Protein AF-A0A435GAA8-F1 (afdb_monomer)

Secondary structure (DSSP, 8-state):
---SS-HHHHHHHHHHHHHHHHHTTS-HHHIIIIIHHTT-HHHHHHHHHHHHHHHHHHHIIIIII--

Sequence (67 aa):
FNVPVPTLALVVGGFLVGVGVHFGGGCPSGHGICGIARLSPRSFVAVATFMATAFVTVFVTRHVIGG

Mean predicted aligned error: 5.31 Å

Foldseek 3Di:
DPPVDDVVCVVVVVVVQVVVQVVLVHDLVCLPPVVVVVVPVSSVVSNVVVVVVVVVVCCCVVPVVVD

Solvent-accessible surface area (backbone atoms only — not comparable to full-atom values): 3836 Å² total; per-residue (Å²): 132,90,64,98,60,60,69,65,58,54,54,52,51,50,50,54,51,53,54,50,30,60,78,66,76,46,52,65,65,52,30,44,60,61,25,44,74,66,70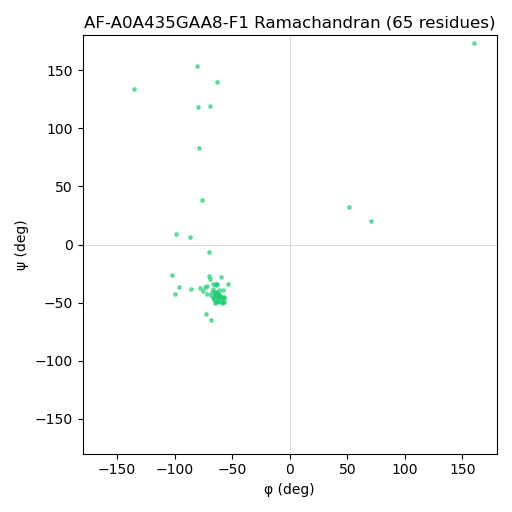,36,66,71,25,47,52,55,39,52,52,52,50,51,52,49,51,52,50,51,46,44,52,52,61,68,70,63,95

pLDDT: mean 86.84, std 8.48, range [51.69, 95.44]

Structure (mmCIF, N/CA/C/O backbone):
data_AF-A0A435GAA8-F1
#
_entry.id   AF-A0A435GAA8-F1
#
loop_
_atom_site.group_PDB
_atom_site.id
_atom_site.type_symbol
_atom_site.label_atom_id
_atom_site.label_alt_id
_atom_site.label_comp_id
_atom_site.label_asym_id
_atom_site.label_entity_id
_atom_site.label_seq_id
_atom_site.pdbx_PDB_ins_code
_atom_site.Cartn_x
_atom_site.Cartn_y
_atom_site.Cartn_z
_atom_site.occupancy
_atom_site.B_iso_or_equiv
_atom_site.auth_seq_id
_atom_site.auth_comp_id
_atom_site.auth_asym_id
_atom_site.auth_atom_id
_atom_site.pdbx_PDB_model_num
ATOM 1 N N . PHE A 1 1 ? 5.273 12.731 -23.265 1.00 53.41 1 PHE A N 1
ATOM 2 C CA . PHE A 1 1 ? 5.662 12.049 -22.016 1.00 53.41 1 PHE A CA 1
ATOM 3 C C . PHE A 1 1 ? 6.029 10.608 -22.336 1.00 53.41 1 PHE A C 1
ATOM 5 O O . PHE A 1 1 ? 5.138 9.779 -22.453 1.00 53.41 1 PHE A O 1
ATOM 12 N N . ASN A 1 2 ? 7.313 10.310 -22.554 1.00 61.34 2 ASN A N 1
ATOM 13 C CA . ASN A 1 2 ? 7.763 8.925 -22.706 1.00 61.34 2 ASN A CA 1
ATOM 14 C C . ASN A 1 2 ? 7.864 8.309 -21.308 1.00 61.34 2 ASN A C 1
ATOM 16 O O . ASN A 1 2 ? 8.918 8.358 -20.679 1.00 61.34 2 ASN A O 1
ATOM 20 N N . VAL A 1 3 ? 6.737 7.829 -20.783 1.00 71.69 3 VAL A N 1
ATOM 21 C CA . VAL A 1 3 ? 6.744 7.010 -19.572 1.00 71.69 3 VAL A CA 1
ATOM 22 C C . VAL A 1 3 ? 7.383 5.669 -19.944 1.00 71.69 3 VAL A C 1
ATOM 24 O O . VAL A 1 3 ? 6.861 4.993 -20.828 1.00 71.69 3 VAL A O 1
ATOM 27 N N . PRO A 1 4 ? 8.513 5.274 -19.332 1.00 78.88 4 PRO A N 1
ATOM 28 C CA . PRO A 1 4 ? 9.218 4.030 -19.651 1.00 78.88 4 PRO A CA 1
ATOM 29 C C . PRO A 1 4 ? 8.494 2.804 -19.060 1.00 78.88 4 PRO A C 1
ATOM 31 O O . PRO A 1 4 ? 9.116 1.889 -18.533 1.00 78.88 4 PRO A O 1
ATOM 34 N N . VAL A 1 5 ? 7.161 2.814 -19.094 1.00 80.06 5 VAL A N 1
ATOM 35 C CA . VAL A 1 5 ? 6.273 1.742 -18.651 1.00 80.06 5 VAL A CA 1
ATOM 36 C C . VAL A 1 5 ? 5.187 1.548 -19.710 1.00 80.06 5 VAL A C 1
ATOM 38 O O . VAL A 1 5 ? 4.625 2.535 -20.192 1.00 80.06 5 VAL A O 1
ATOM 41 N N . PRO A 1 6 ? 4.882 0.300 -20.106 1.00 89.38 6 PRO A N 1
ATOM 42 C CA . PRO A 1 6 ? 3.912 0.047 -21.162 1.00 89.38 6 PRO A CA 1
ATOM 43 C C . PRO A 1 6 ? 2.528 0.546 -20.739 1.00 89.38 6 PRO A C 1
ATOM 45 O O . PRO A 1 6 ? 2.105 0.339 -19.601 1.00 89.38 6 PRO A O 1
ATOM 48 N N . THR A 1 7 ? 1.787 1.158 -21.666 1.00 89.62 7 THR A N 1
ATOM 49 C CA . THR A 1 7 ? 0.429 1.676 -21.412 1.00 89.62 7 THR A CA 1
ATOM 50 C C . THR A 1 7 ? -0.493 0.604 -20.834 1.00 89.62 7 THR A C 1
ATOM 52 O O . THR A 1 7 ? -1.303 0.892 -19.959 1.00 89.62 7 THR A O 1
ATOM 55 N N . LEU A 1 8 ? -0.310 -0.652 -21.251 1.00 89.75 8 LEU A N 1
ATOM 56 C CA . LEU A 1 8 ? -1.023 -1.797 -20.694 1.00 89.75 8 LEU A CA 1
ATOM 57 C C . LEU A 1 8 ? -0.818 -1.928 -19.173 1.00 89.75 8 LEU A C 1
ATOM 59 O O . LEU A 1 8 ? -1.788 -2.111 -18.446 1.00 89.75 8 LEU A O 1
ATOM 63 N N . ALA A 1 9 ? 0.413 -1.782 -18.674 1.00 88.75 9 ALA A N 1
ATOM 64 C CA . ALA A 1 9 ? 0.697 -1.872 -17.241 1.00 88.75 9 ALA A CA 1
ATOM 65 C C . ALA A 1 9 ? 0.066 -0.714 -16.455 1.00 88.75 9 ALA A C 1
ATOM 67 O O . ALA A 1 9 ? -0.395 -0.918 -15.335 1.00 88.75 9 ALA A O 1
ATOM 68 N N . LEU A 1 10 ? -0.012 0.481 -17.048 1.00 90.62 10 LEU A N 1
ATOM 69 C CA . LEU A 1 10 ? -0.702 1.624 -16.443 1.00 90.62 10 LEU A CA 1
ATOM 70 C C . LEU A 1 10 ? -2.213 1.389 -16.341 1.00 90.62 10 LEU A C 1
ATOM 72 O O . LEU A 1 10 ? -2.795 1.632 -15.286 1.00 90.62 10 LEU A O 1
ATOM 76 N N . VAL A 1 11 ? -2.839 0.890 -17.410 1.00 94.00 11 VAL A N 1
ATOM 77 C CA . VAL A 1 11 ? -4.281 0.598 -17.430 1.00 94.00 11 VAL A CA 1
ATOM 78 C C . VAL A 1 11 ? -4.617 -0.513 -16.438 1.00 94.00 11 VAL A C 1
ATOM 80 O O . VAL A 1 11 ? -5.516 -0.351 -15.616 1.00 94.00 11 VAL A O 1
ATOM 83 N N . VAL A 1 12 ? -3.868 -1.617 -16.467 1.00 94.56 12 VAL A N 1
ATOM 84 C CA . VAL A 1 12 ? -4.090 -2.759 -15.570 1.00 94.56 12 VAL A CA 1
ATOM 85 C C . VAL A 1 12 ? -3.808 -2.375 -14.118 1.00 94.56 12 VAL A C 1
ATOM 87 O O . VAL A 1 12 ? -4.638 -2.632 -13.251 1.00 94.56 12 VAL A O 1
ATOM 90 N N . GLY A 1 13 ? -2.684 -1.709 -13.842 1.00 91.94 13 GLY A N 1
ATOM 91 C CA . GLY A 1 13 ? -2.336 -1.256 -12.496 1.00 91.94 13 GLY A CA 1
ATOM 92 C C . GLY A 1 13 ? -3.357 -0.265 -11.935 1.00 91.94 13 GLY A C 1
ATOM 93 O O . GLY A 1 13 ? -3.810 -0.421 -10.803 1.00 91.94 13 GLY A O 1
ATOM 94 N N . GLY A 1 14 ? -3.784 0.710 -12.742 1.00 92.00 14 GLY A N 1
ATOM 95 C CA . GLY A 1 14 ? -4.818 1.671 -12.363 1.00 92.00 14 GLY A CA 1
ATOM 96 C C . GLY A 1 14 ? -6.165 1.007 -12.078 1.00 92.00 14 GLY A C 1
ATOM 97 O O . GLY A 1 14 ? -6.800 1.325 -11.074 1.00 92.00 14 GLY A O 1
ATOM 98 N N . PHE A 1 15 ? -6.574 0.042 -12.906 1.00 95.06 15 PHE A N 1
ATOM 99 C CA . PHE A 1 15 ? -7.804 -0.720 -12.693 1.00 95.06 15 PHE A CA 1
ATOM 100 C C . PHE A 1 15 ? -7.751 -1.548 -11.402 1.00 95.06 15 PHE A C 1
ATOM 102 O O . PHE A 1 15 ? -8.662 -1.457 -10.582 1.00 95.06 15 PHE A O 1
ATOM 109 N N . LEU A 1 16 ? -6.666 -2.297 -11.179 1.00 93.50 16 LEU A N 1
ATOM 110 C CA . LEU A 1 16 ? -6.472 -3.108 -9.972 1.00 93.50 16 LEU A CA 1
ATOM 111 C C . LEU A 1 16 ? -6.513 -2.254 -8.699 1.00 93.50 16 LEU A C 1
ATOM 113 O O . LEU A 1 16 ? -7.202 -2.602 -7.740 1.00 93.50 16 LEU A O 1
ATOM 117 N N . VAL A 1 17 ? -5.819 -1.111 -8.697 1.00 91.88 17 VAL A N 1
ATOM 118 C CA . VAL A 1 17 ? -5.841 -0.174 -7.565 1.00 91.88 17 VAL A CA 1
ATOM 119 C C . VAL A 1 17 ? -7.237 0.415 -7.377 1.00 91.88 17 VAL A C 1
ATOM 121 O O . VAL A 1 17 ? -7.716 0.467 -6.248 1.00 91.88 17 VAL A O 1
ATOM 124 N N . GLY A 1 18 ? -7.907 0.813 -8.463 1.00 91.94 18 GLY A N 1
ATOM 125 C CA . GLY A 1 18 ? -9.271 1.347 -8.443 1.00 91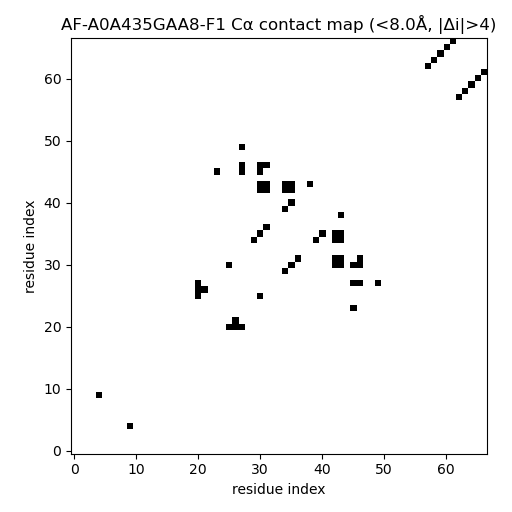.94 18 GLY A CA 1
ATOM 126 C C . GLY A 1 18 ? -10.278 0.383 -7.810 1.00 91.94 18 GLY A C 1
ATOM 127 O O . GLY A 1 18 ? -11.049 0.765 -6.931 1.00 91.94 18 GLY A O 1
ATOM 128 N N . VAL A 1 19 ? -10.220 -0.891 -8.195 1.00 93.88 19 VAL A N 1
ATOM 129 C CA . VAL A 1 19 ? -11.040 -1.952 -7.598 1.00 93.88 19 VAL A CA 1
ATOM 130 C C . VAL A 1 19 ? -10.677 -2.157 -6.121 1.00 93.88 19 VAL A C 1
ATOM 132 O O . VAL A 1 19 ? -11.563 -2.236 -5.269 1.00 93.88 19 VAL A O 1
ATOM 135 N N . GLY A 1 20 ? -9.384 -2.168 -5.789 1.00 89.88 20 GLY A N 1
ATOM 136 C CA . GLY A 1 20 ? -8.905 -2.314 -4.414 1.00 89.88 20 GLY A CA 1
ATOM 137 C C . GLY A 1 20 ? -9.392 -1.210 -3.470 1.00 89.88 20 GLY A C 1
ATOM 138 O O . GLY A 1 20 ? -9.867 -1.508 -2.375 1.00 89.88 20 GLY A O 1
ATOM 139 N N . VAL A 1 21 ? -9.339 0.062 -3.884 1.00 90.81 21 VAL A N 1
ATOM 140 C CA . VAL A 1 21 ? -9.814 1.187 -3.050 1.00 90.81 21 VAL A CA 1
ATOM 141 C C . VAL A 1 21 ? -11.331 1.189 -2.877 1.00 90.81 21 VAL A C 1
ATOM 143 O O . VAL A 1 21 ? -11.825 1.614 -1.831 1.00 90.81 21 VAL A O 1
ATOM 146 N N . HIS A 1 22 ? -12.072 0.680 -3.866 1.00 91.12 22 HIS A N 1
ATOM 147 C CA . HIS A 1 22 ? -13.520 0.537 -3.765 1.00 91.12 22 HIS A CA 1
ATOM 148 C C . HIS A 1 22 ? -13.897 -0.468 -2.669 1.00 91.12 22 HIS A C 1
ATOM 150 O O . HIS A 1 22 ? -14.655 -0.133 -1.759 1.00 91.12 22 HIS A O 1
ATOM 156 N N . PHE A 1 23 ? -13.296 -1.663 -2.684 1.00 88.62 23 PHE A N 1
ATOM 157 C CA . PHE A 1 23 ? -13.523 -2.670 -1.640 1.00 88.62 23 PHE A CA 1
ATOM 158 C C . PHE A 1 23 ? -12.910 -2.292 -0.284 1.00 88.62 23 PHE A C 1
ATOM 160 O O . PHE A 1 23 ? -13.430 -2.682 0.760 1.00 88.62 23 PHE A O 1
ATOM 167 N N . GLY A 1 24 ? -11.841 -1.492 -0.279 1.00 83.31 24 GLY A N 1
ATOM 168 C CA . GLY A 1 24 ? -11.220 -0.954 0.934 1.00 83.31 24 GLY A CA 1
ATOM 169 C C . GLY A 1 24 ? -12.057 0.105 1.662 1.00 83.31 24 GLY A C 1
ATOM 170 O O . GLY A 1 24 ? -11.686 0.516 2.762 1.00 83.31 24 GLY A O 1
ATOM 171 N N . GLY A 1 25 ? -13.181 0.549 1.086 1.00 86.06 25 GLY A N 1
ATOM 172 C CA . GLY A 1 25 ? -14.058 1.554 1.690 1.00 86.06 25 GLY A CA 1
ATOM 173 C C . GLY A 1 25 ? -13.457 2.963 1.711 1.00 86.06 25 GLY A C 1
ATOM 174 O O . GLY A 1 25 ? -13.867 3.792 2.520 1.00 86.06 25 GLY A O 1
ATOM 175 N N . GLY A 1 26 ? -12.465 3.243 0.858 1.00 84.44 26 GLY A N 1
ATOM 176 C CA . GLY A 1 26 ? -11.853 4.563 0.745 1.00 84.44 26 GLY A CA 1
ATOM 177 C C . GLY A 1 26 ? -10.472 4.546 0.100 1.00 84.44 26 GLY A C 1
ATOM 178 O O . GLY A 1 26 ? -9.878 3.503 -0.159 1.00 84.44 26 GLY A O 1
ATOM 179 N N . CYS A 1 27 ? -9.929 5.736 -0.144 1.00 89.06 27 CYS A N 1
ATOM 180 C CA . CYS A 1 27 ? -8.584 5.881 -0.684 1.00 89.06 27 CYS A CA 1
ATOM 181 C C . CYS A 1 27 ? -7.515 5.738 0.423 1.00 89.06 27 CYS A C 1
ATOM 183 O O . CYS A 1 27 ? -7.778 6.059 1.591 1.00 89.06 27 CYS A O 1
ATOM 185 N N . PRO A 1 28 ? -6.287 5.309 0.076 1.00 84.50 28 PRO A N 1
ATOM 186 C CA . PRO A 1 28 ? -5.187 5.188 1.036 1.00 84.50 28 PRO A CA 1
ATOM 187 C C . PRO A 1 28 ? -4.801 6.547 1.636 1.00 84.50 28 PRO A C 1
ATOM 189 O O . PRO A 1 28 ? -4.480 6.631 2.817 1.00 84.50 28 PRO A O 1
ATOM 192 N N . SER A 1 29 ? -4.903 7.629 0.854 1.00 85.19 29 SER A N 1
ATOM 193 C CA . SER A 1 29 ? -4.638 8.996 1.325 1.00 85.19 29 SER A CA 1
ATOM 194 C C . SER A 1 29 ? -5.647 9.451 2.390 1.00 85.19 29 SER A C 1
ATOM 196 O O . SER A 1 29 ? -5.246 10.018 3.401 1.00 85.19 29 SER A O 1
ATOM 198 N N . GLY A 1 30 ? -6.938 9.136 2.232 1.00 85.81 30 GLY A N 1
ATOM 199 C CA . GLY A 1 30 ? -7.977 9.475 3.212 1.00 85.81 30 GLY A CA 1
ATOM 200 C C . GLY A 1 30 ? -7.843 8.688 4.518 1.00 85.81 30 GLY A C 1
ATOM 201 O O . GLY A 1 30 ? -7.912 9.272 5.603 1.00 85.81 30 GLY A O 1
ATOM 202 N N . HIS A 1 31 ? -7.569 7.381 4.421 1.00 87.44 31 HIS A N 1
ATOM 203 C CA . HIS A 1 31 ? -7.252 6.550 5.587 1.00 87.44 31 HIS A CA 1
ATOM 204 C C . HIS A 1 31 ? -5.955 6.994 6.279 1.00 87.44 31 HIS A C 1
ATOM 206 O O . HIS A 1 31 ? -5.871 6.930 7.506 1.00 87.44 31 HIS A O 1
ATOM 212 N N . GLY A 1 32 ? -4.973 7.477 5.515 1.00 83.06 32 GLY A N 1
ATOM 213 C CA . GLY A 1 32 ? -3.723 8.031 6.023 1.00 83.06 32 GLY A CA 1
ATOM 214 C C . GLY A 1 32 ? -3.929 9.353 6.754 1.00 83.06 32 GLY A C 1
ATOM 215 O O . GLY A 1 32 ? -3.733 9.425 7.957 1.00 83.06 32 GLY A O 1
ATOM 216 N N . ILE A 1 33 ? -4.356 10.401 6.054 1.00 88.06 33 ILE A N 1
ATOM 217 C CA . ILE A 1 33 ? -4.372 11.766 6.595 1.00 88.06 33 ILE A CA 1
ATOM 218 C C . ILE A 1 33 ? -5.482 11.927 7.638 1.00 88.06 33 ILE A C 1
ATOM 220 O O . ILE A 1 33 ? -5.211 12.225 8.797 1.00 88.06 33 ILE A O 1
ATOM 224 N N . CYS A 1 34 ? -6.744 11.715 7.251 1.00 84.12 34 CYS A N 1
ATOM 225 C CA . CYS A 1 34 ? -7.873 11.910 8.161 1.00 84.12 34 CYS A CA 1
ATOM 226 C C . CYS A 1 34 ? -8.042 10.745 9.141 1.00 84.12 34 CYS A C 1
ATOM 228 O O . CYS A 1 34 ? -8.409 10.969 10.292 1.00 84.12 34 CYS A O 1
ATOM 230 N N . GLY A 1 35 ? -7.810 9.508 8.697 1.00 82.75 35 GLY A N 1
ATOM 231 C CA . GLY A 1 35 ? -8.049 8.319 9.513 1.00 82.75 35 GLY A CA 1
ATOM 232 C C . GLY A 1 35 ? -7.000 8.080 10.605 1.00 82.75 35 GLY A C 1
ATOM 233 O O . GLY A 1 35 ? -7.373 7.744 11.731 1.00 82.75 35 GLY A O 1
ATOM 234 N N . ILE A 1 36 ? -5.710 8.313 10.323 1.00 84.88 36 ILE A N 1
ATOM 235 C CA . ILE A 1 36 ? -4.652 8.229 11.348 1.00 84.88 36 ILE A CA 1
ATOM 236 C C . ILE A 1 36 ? -4.717 9.430 12.296 1.00 84.88 36 ILE A C 1
ATOM 238 O O . ILE A 1 36 ? -4.560 9.244 13.499 1.00 84.88 36 ILE A O 1
ATOM 242 N N . ALA A 1 37 ? -5.043 10.635 11.808 1.00 84.94 37 ALA A N 1
ATOM 243 C CA 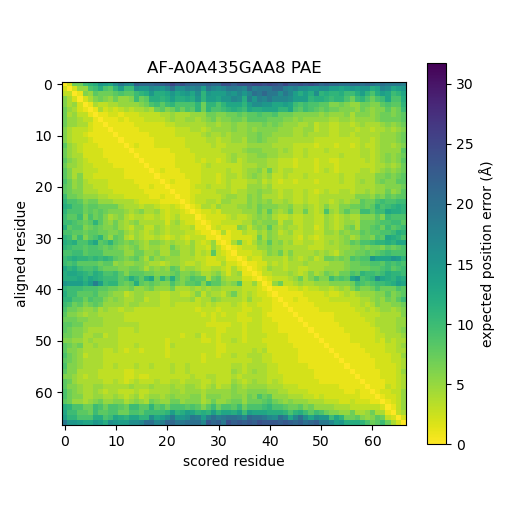. ALA A 1 37 ? -5.223 11.808 12.674 1.00 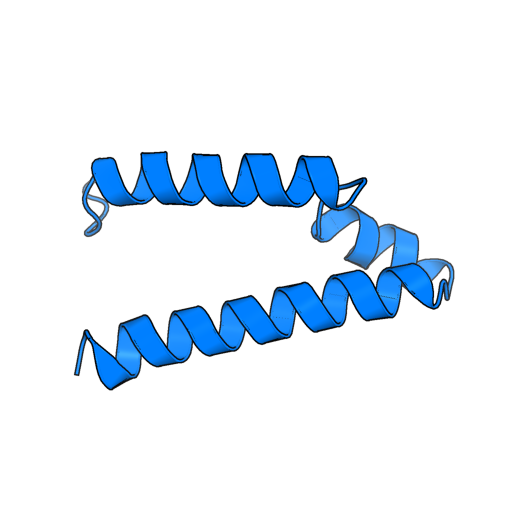84.94 37 ALA A CA 1
ATOM 244 C C . ALA A 1 37 ? -6.338 11.622 13.722 1.00 84.94 37 ALA A C 1
ATOM 246 O O . ALA A 1 37 ? -6.275 12.194 14.805 1.00 84.94 37 ALA A O 1
ATOM 247 N N . ARG A 1 38 ? -7.346 10.791 13.423 1.00 85.75 38 ARG A N 1
ATOM 248 C CA . ARG A 1 38 ? -8.434 10.423 14.347 1.00 85.75 38 ARG A CA 1
ATOM 249 C C . ARG A 1 38 ? -8.093 9.227 15.247 1.00 85.75 38 ARG A C 1
ATOM 251 O O . ARG A 1 38 ? -8.983 8.724 15.925 1.00 85.75 38 ARG A O 1
ATOM 258 N N . LEU A 1 39 ? -6.849 8.739 15.220 1.00 83.94 39 LEU A N 1
ATOM 259 C CA . LEU A 1 39 ? -6.376 7.561 15.962 1.00 83.94 39 LEU A CA 1
ATOM 260 C C . LEU A 1 39 ? -7.250 6.306 15.757 1.00 83.94 39 LEU A C 1
ATOM 262 O O . LEU A 1 39 ? -7.400 5.473 16.648 1.00 83.94 39 LEU A O 1
ATOM 266 N N . SER A 1 40 ? -7.841 6.145 14.568 1.00 83.75 40 SER A N 1
ATOM 267 C CA . SER A 1 40 ? -8.706 4.997 14.290 1.00 83.75 40 SER A CA 1
ATOM 268 C C . SER A 1 40 ? -7.882 3.742 13.964 1.00 83.75 40 SER A C 1
ATOM 270 O O . SER A 1 40 ? -7.202 3.715 12.932 1.00 83.75 40 SER A O 1
ATOM 272 N N . PRO A 1 41 ? -7.984 2.657 14.759 1.00 83.31 41 PRO A N 1
ATOM 273 C CA . PRO A 1 41 ? -7.166 1.453 14.584 1.00 83.31 41 PRO A CA 1
ATOM 274 C C . PRO A 1 41 ? -7.437 0.750 13.249 1.00 83.31 41 PRO A C 1
ATOM 276 O O . PRO A 1 41 ? -6.511 0.271 12.597 1.00 83.31 41 PRO A O 1
ATOM 279 N N . ARG A 1 42 ? -8.691 0.774 12.774 1.00 87.75 42 ARG A N 1
ATOM 280 C CA . ARG A 1 42 ? -9.061 0.253 11.448 1.00 87.75 42 ARG A CA 1
ATOM 281 C C . ARG A 1 42 ? -8.285 0.952 10.325 1.00 87.75 42 ARG A C 1
ATOM 283 O O . ARG A 1 42 ? -7.859 0.305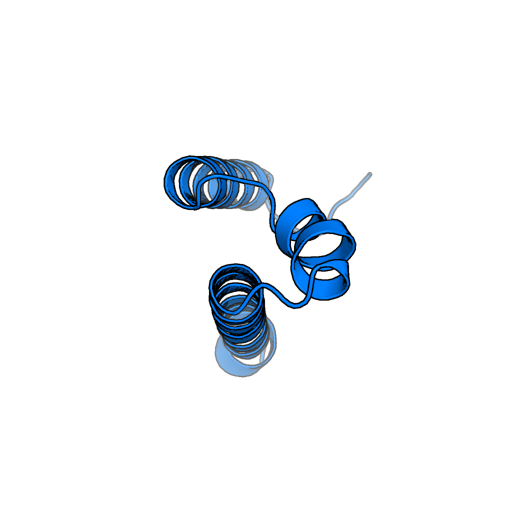 9.374 1.00 87.75 42 ARG A O 1
ATOM 290 N N . SER A 1 43 ? -8.081 2.262 10.450 1.00 85.62 43 SER A N 1
ATOM 291 C CA . SER A 1 43 ? -7.372 3.053 9.445 1.00 85.62 43 SER A CA 1
ATOM 292 C C . SER A 1 43 ? -5.879 2.754 9.437 1.00 85.62 43 SER A C 1
ATOM 294 O O . SER A 1 43 ? -5.267 2.675 8.377 1.00 85.62 43 SER A O 1
ATOM 296 N N . PHE A 1 44 ? -5.311 2.505 10.618 1.00 85.75 44 PHE A N 1
ATOM 297 C CA . PHE A 1 44 ? -3.916 2.108 10.753 1.00 85.75 44 PHE A CA 1
ATOM 298 C C . PHE A 1 44 ? -3.643 0.768 10.062 1.00 85.75 44 PHE A C 1
ATOM 300 O O . PHE A 1 44 ? -2.689 0.654 9.298 1.00 85.75 44 PHE A O 1
ATOM 307 N N . VAL A 1 45 ? -4.525 -0.221 1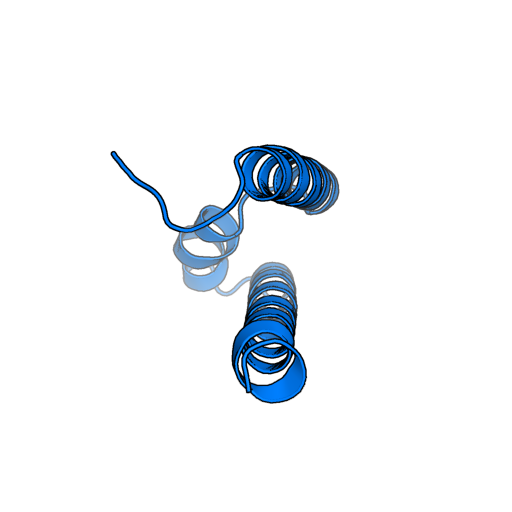0.253 1.00 90.12 45 VAL A N 1
ATOM 308 C CA . VAL A 1 45 ? -4.418 -1.530 9.587 1.00 90.12 45 VAL A CA 1
ATOM 309 C C . VAL A 1 45 ? -4.571 -1.396 8.068 1.00 90.12 45 VAL A C 1
ATOM 311 O O . VAL A 1 45 ? -3.791 -1.986 7.321 1.00 90.12 45 VAL A O 1
ATOM 314 N N . ALA A 1 46 ? -5.519 -0.585 7.588 1.00 89.19 46 ALA A N 1
ATOM 315 C CA . ALA A 1 46 ? -5.702 -0.345 6.153 1.00 89.19 46 ALA A CA 1
ATOM 316 C C . ALA A 1 46 ? -4.460 0.294 5.501 1.00 89.19 46 ALA A C 1
ATOM 318 O O . ALA A 1 46 ? -4.027 -0.123 4.430 1.00 89.19 46 ALA A O 1
ATOM 319 N N . VAL A 1 47 ? -3.842 1.275 6.163 1.00 90.69 47 VAL A N 1
ATOM 320 C CA . VAL A 1 47 ? -2.634 1.938 5.647 1.00 90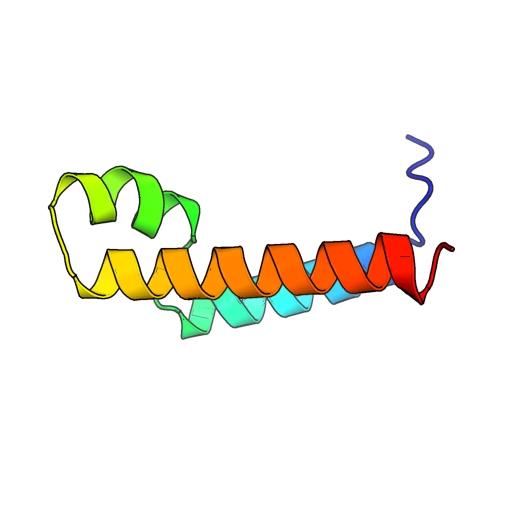.69 47 VAL A CA 1
ATOM 321 C C . VAL A 1 47 ? -1.414 1.020 5.730 1.00 90.69 47 VAL A C 1
ATOM 323 O O . VAL A 1 47 ? -0.648 0.945 4.771 1.00 90.69 47 VAL A O 1
ATOM 326 N N . ALA A 1 48 ? -1.242 0.294 6.838 1.00 91.50 48 ALA A N 1
ATOM 327 C CA . ALA A 1 48 ? -0.125 -0.630 7.024 1.00 91.50 48 ALA A CA 1
ATOM 328 C C . ALA A 1 48 ? -0.146 -1.765 5.993 1.00 91.50 48 ALA A C 1
ATOM 330 O O . ALA A 1 48 ? 0.881 -2.057 5.384 1.00 91.50 48 ALA A O 1
ATOM 331 N N . THR A 1 49 ? -1.317 -2.365 5.750 1.00 90.88 49 THR A N 1
ATOM 332 C CA . THR A 1 49 ? -1.479 -3.408 4.726 1.00 90.88 49 THR A CA 1
ATOM 333 C C . THR A 1 49 ? -1.166 -2.870 3.336 1.00 90.88 49 THR A C 1
ATOM 335 O O . THR A 1 49 ? -0.336 -3.459 2.649 1.00 90.88 49 THR A O 1
ATOM 338 N N . PHE A 1 50 ? -1.728 -1.713 2.961 1.00 90.12 50 PHE A N 1
ATOM 339 C CA . PHE A 1 50 ? -1.450 -1.074 1.673 1.00 90.12 50 PHE A CA 1
ATOM 340 C C . PHE A 1 50 ? 0.049 -0.805 1.474 1.00 90.12 50 PHE A C 1
ATOM 342 O O . PHE A 1 50 ? 0.617 -1.198 0.451 1.00 90.12 50 PHE A O 1
ATOM 349 N N . MET A 1 51 ? 0.710 -0.191 2.461 1.00 92.94 51 MET A N 1
ATOM 350 C CA . MET A 1 51 ? 2.142 0.110 2.391 1.00 92.94 51 MET A CA 1
ATOM 351 C C . MET A 1 51 ? 2.998 -1.154 2.333 1.00 92.94 51 MET A C 1
ATOM 353 O O . MET A 1 51 ? 3.926 -1.204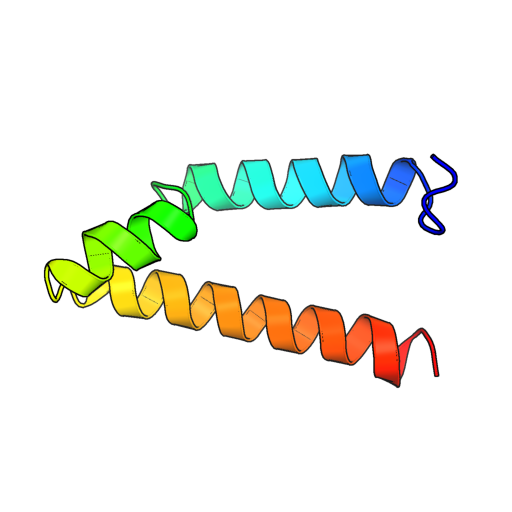 1.530 1.00 92.94 51 MET A O 1
ATOM 357 N N . ALA A 1 52 ? 2.666 -2.193 3.103 1.00 94.75 52 ALA A N 1
ATOM 358 C CA . ALA A 1 52 ? 3.365 -3.474 3.039 1.00 94.75 52 ALA A CA 1
ATOM 359 C C . ALA A 1 52 ? 3.273 -4.093 1.635 1.00 94.75 52 ALA A C 1
ATOM 361 O O . ALA A 1 52 ? 4.298 -4.445 1.052 1.00 94.75 52 ALA A O 1
ATOM 362 N N . THR A 1 53 ? 2.076 -4.152 1.039 1.00 93.12 53 THR A N 1
ATOM 363 C CA . THR A 1 53 ? 1.916 -4.633 -0.344 1.00 93.12 53 THR A CA 1
ATOM 364 C C . THR A 1 53 ? 2.665 -3.776 -1.358 1.00 93.12 53 THR A C 1
ATOM 366 O O . THR A 1 53 ? 3.268 -4.323 -2.279 1.00 93.12 53 THR A O 1
ATOM 369 N N . ALA A 1 54 ? 2.679 -2.450 -1.198 1.00 91.56 54 ALA A N 1
ATOM 370 C CA . ALA A 1 54 ? 3.415 -1.559 -2.092 1.00 91.56 54 ALA A CA 1
ATOM 371 C C . ALA A 1 54 ? 4.930 -1.803 -2.006 1.00 91.56 54 ALA A C 1
ATOM 373 O O . ALA A 1 54 ? 5.588 -1.932 -3.038 1.00 91.56 54 ALA A O 1
ATOM 374 N N . PHE A 1 55 ? 5.466 -1.952 -0.790 1.00 94.81 55 PHE A N 1
ATOM 375 C CA . PHE A 1 55 ? 6.865 -2.312 -0.559 1.00 94.81 55 PHE A CA 1
ATOM 376 C C . PHE A 1 55 ? 7.225 -3.639 -1.222 1.00 94.81 55 PHE A C 1
ATOM 378 O O . PHE A 1 55 ? 8.201 -3.695 -1.966 1.00 94.81 55 PHE A O 1
ATOM 385 N N . VAL A 1 56 ? 6.418 -4.684 -1.012 1.00 95.44 56 VAL A N 1
ATOM 386 C CA . VAL A 1 56 ? 6.634 -6.000 -1.634 1.00 95.44 56 VAL A CA 1
ATOM 387 C C . VAL A 1 56 ? 6.580 -5.895 -3.158 1.00 95.44 56 VAL A C 1
ATOM 389 O O . VAL A 1 56 ? 7.457 -6.415 -3.839 1.00 95.44 56 VAL A O 1
ATOM 392 N N . THR A 1 57 ? 5.603 -5.173 -3.707 1.00 91.69 57 THR A N 1
ATOM 393 C CA . THR A 1 57 ? 5.448 -5.008 -5.160 1.00 91.69 57 THR A CA 1
ATOM 394 C C . THR A 1 57 ? 6.659 -4.300 -5.768 1.00 91.69 57 THR A C 1
ATOM 396 O O . THR A 1 57 ? 7.192 -4.747 -6.784 1.00 91.69 57 THR A O 1
ATOM 399 N N . VAL A 1 58 ? 7.145 -3.223 -5.142 1.00 91.81 58 VAL A N 1
ATOM 400 C CA . VAL A 1 58 ? 8.343 -2.504 -5.603 1.00 91.81 58 VAL A CA 1
ATOM 401 C C . VAL A 1 58 ? 9.596 -3.357 -5.442 1.00 91.81 58 VAL A C 1
ATOM 403 O O . VAL A 1 58 ? 10.430 -3.380 -6.343 1.00 91.81 58 VAL A O 1
ATOM 406 N N . PHE A 1 59 ? 9.728 -4.081 -4.331 1.00 94.19 59 PHE A N 1
ATOM 407 C CA . PHE A 1 59 ? 10.846 -4.989 -4.111 1.00 94.19 59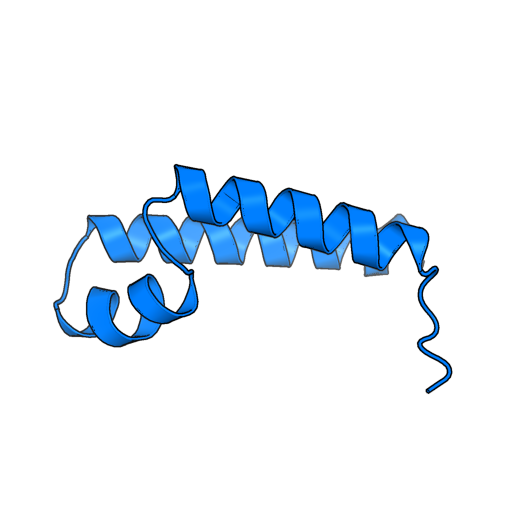 PHE A CA 1
ATOM 408 C C . PHE A 1 59 ? 10.911 -6.051 -5.211 1.00 94.19 59 PHE A C 1
ATOM 410 O O . PHE A 1 59 ? 11.940 -6.187 -5.863 1.00 94.19 59 PHE A O 1
ATOM 417 N N . VAL A 1 60 ? 9.796 -6.727 -5.497 1.00 93.25 60 VAL A N 1
ATOM 418 C CA . VAL A 1 60 ? 9.720 -7.744 -6.554 1.00 93.25 60 VAL A CA 1
ATOM 419 C C . VAL A 1 60 ? 10.004 -7.134 -7.927 1.00 93.25 60 VAL A C 1
ATOM 421 O O . VAL A 1 60 ? 10.852 -7.627 -8.665 1.00 93.25 60 VAL A O 1
ATOM 424 N N . THR A 1 61 ? 9.349 -6.028 -8.273 1.00 89.88 61 THR A N 1
ATOM 425 C CA . THR A 1 61 ? 9.517 -5.420 -9.602 1.00 89.88 61 THR A CA 1
ATOM 426 C C . THR A 1 61 ? 10.919 -4.862 -9.835 1.00 89.88 61 THR A C 1
ATOM 428 O O . THR A 1 61 ? 11.442 -5.024 -10.933 1.00 89.88 61 THR A O 1
ATOM 431 N N . ARG A 1 62 ? 11.560 -4.251 -8.830 1.00 88.81 62 ARG A N 1
ATOM 432 C CA . ARG A 1 62 ? 12.915 -3.691 -8.977 1.00 88.81 62 ARG A CA 1
ATOM 433 C C . ARG A 1 62 ? 14.046 -4.686 -8.746 1.00 88.81 62 ARG A C 1
ATOM 435 O O . ARG A 1 62 ? 15.050 -4.557 -9.426 1.00 88.81 62 ARG A O 1
ATOM 442 N N . HIS A 1 63 ? 13.927 -5.606 -7.789 1.00 89.50 63 HIS A N 1
ATOM 443 C CA . HIS A 1 63 ? 15.038 -6.490 -7.405 1.00 89.50 63 HIS A CA 1
ATOM 444 C C . HIS A 1 63 ? 14.919 -7.905 -7.971 1.00 89.50 63 HIS A C 1
ATOM 446 O O . HIS A 1 63 ? 15.939 -8.564 -8.126 1.00 89.50 63 HIS A O 1
ATOM 452 N N . VAL A 1 64 ? 13.706 -8.392 -8.253 1.00 89.75 64 VAL A N 1
ATOM 453 C CA . VAL A 1 64 ? 13.503 -9.761 -8.764 1.00 89.75 64 VAL A CA 1
ATOM 454 C C . VAL A 1 64 ? 13.308 -9.767 -10.279 1.00 89.75 64 VAL A C 1
ATOM 456 O O . VAL A 1 64 ? 13.846 -10.632 -10.956 1.00 89.75 64 VAL A O 1
ATOM 459 N N . ILE A 1 65 ? 12.528 -8.822 -10.812 1.00 80.88 65 ILE A N 1
ATOM 460 C CA . ILE A 1 65 ? 12.176 -8.776 -12.244 1.00 80.88 65 ILE A CA 1
ATOM 461 C C . ILE A 1 65 ? 13.094 -7.829 -13.030 1.00 80.88 65 ILE A C 1
ATOM 463 O O . ILE A 1 65 ? 13.401 -8.098 -14.186 1.00 80.88 65 ILE A O 1
ATOM 467 N N . GLY A 1 66 ? 13.492 -6.707 -12.426 1.00 69.31 66 GLY A N 1
ATOM 468 C CA . GLY A 1 66 ? 14.360 -5.696 -13.040 1.00 69.31 66 GLY A CA 1
ATOM 469 C C . GLY A 1 66 ? 15.839 -5.781 -12.649 1.00 69.31 66 GLY A C 1
ATOM 470 O O . GLY A 1 66 ? 16.565 -4.829 -12.936 1.00 69.31 66 GLY A O 1
ATOM 471 N N . GLY A 1 67 ? 16.242 -6.854 -11.958 1.00 51.69 67 GLY A N 1
ATOM 472 C CA . GLY A 1 67 ? 17.636 -7.165 -11.620 1.00 51.69 67 GLY A CA 1
ATOM 473 C C . GLY A 1 67 ? 18.361 -7.885 -12.747 1.00 51.69 67 GLY A C 1
ATOM 474 O O . GLY A 1 67 ? 17.687 -8.632 -13.490 1.00 51.69 67 GLY A O 1
#

Radius of gyration: 14.37 Å; Cα contacts (8 Å, |Δi|>4): 32; chains: 1; bounding box: 32×22×39 Å